Protein AF-A0A7X7LCW1-F1 (afdb_monomer)

Radius of gyration: 14.27 Å; Cα contacts (8 Å, |Δi|>4): 165; chains: 1; bounding box: 36×31×36 Å

Structure (mmCIF, N/CA/C/O backbone):
data_AF-A0A7X7LCW1-F1
#
_entry.id   AF-A0A7X7LCW1-F1
#
loop_
_atom_site.group_PDB
_atom_site.id
_atom_site.type_symbol
_atom_site.label_atom_id
_atom_site.label_alt_id
_atom_site.label_comp_id
_atom_site.label_asym_id
_atom_site.label_entity_id
_atom_site.label_seq_id
_atom_site.pdbx_PDB_ins_code
_atom_site.Cartn_x
_atom_site.Cartn_y
_atom_site.Cartn_z
_atom_site.occupancy
_atom_site.B_iso_or_equiv
_atom_site.auth_seq_id
_atom_site.auth_comp_id
_atom_site.auth_asym_id
_atom_site.auth_atom_id
_atom_site.pdbx_PDB_model_num
ATOM 1 N N . MET A 1 1 ? 7.506 4.137 13.076 1.00 60.62 1 MET A N 1
ATOM 2 C CA . MET A 1 1 ? 6.066 3.865 12.909 1.00 60.62 1 MET A CA 1
ATOM 3 C C . MET A 1 1 ? 5.725 3.193 11.583 1.00 60.62 1 MET A C 1
ATOM 5 O O . MET A 1 1 ? 5.154 2.123 11.638 1.00 60.62 1 MET A O 1
ATOM 9 N N . TYR A 1 2 ? 6.101 3.718 10.404 1.00 80.38 2 TYR A N 1
ATOM 10 C CA . TYR A 1 2 ? 6.102 2.889 9.173 1.00 80.38 2 TYR A CA 1
ATOM 11 C C . TYR A 1 2 ? 7.418 2.113 8.987 1.00 80.38 2 TYR A C 1
ATOM 13 O O . TYR A 1 2 ? 7.451 1.088 8.316 1.00 80.38 2 TYR A O 1
ATOM 21 N N . GLN A 1 3 ? 8.489 2.576 9.644 1.00 86.06 3 GLN A N 1
ATOM 22 C CA . GLN A 1 3 ? 9.783 1.889 9.697 1.00 86.06 3 GLN A CA 1
ATOM 23 C C . GLN A 1 3 ? 9.666 0.450 10.205 1.00 86.06 3 GLN A C 1
ATOM 25 O O . GLN A 1 3 ? 10.360 -0.420 9.704 1.00 86.06 3 GLN A O 1
ATOM 30 N N . ASP A 1 4 ? 8.735 0.171 11.121 1.00 90.44 4 ASP A N 1
ATOM 31 C CA . ASP A 1 4 ? 8.530 -1.182 11.641 1.00 90.44 4 ASP A CA 1
ATOM 32 C C . ASP A 1 4 ? 8.074 -2.145 10.540 1.00 90.44 4 ASP A C 1
ATOM 34 O O . ASP A 1 4 ? 8.508 -3.293 10.518 1.00 90.44 4 ASP A O 1
ATOM 38 N N . ILE A 1 5 ? 7.267 -1.665 9.588 1.00 94.62 5 ILE A N 1
ATOM 39 C CA . ILE A 1 5 ? 6.802 -2.448 8.437 1.00 94.62 5 ILE A CA 1
ATOM 40 C C . ILE A 1 5 ? 7.900 -2.552 7.380 1.00 94.6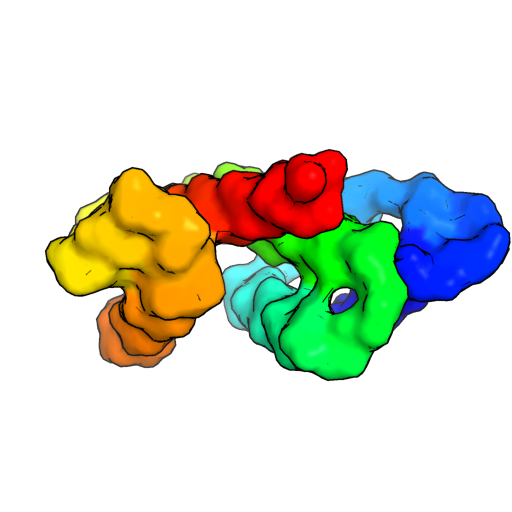2 5 ILE A C 1
ATOM 42 O O . ILE A 1 5 ? 8.079 -3.622 6.808 1.00 94.62 5 ILE A O 1
ATOM 46 N N . ILE A 1 6 ? 8.691 -1.496 7.162 1.00 94.75 6 ILE A N 1
ATOM 47 C CA . ILE A 1 6 ? 9.881 -1.590 6.302 1.00 94.75 6 ILE A CA 1
ATOM 48 C C . ILE A 1 6 ? 10.833 -2.659 6.848 1.00 94.75 6 ILE A C 1
ATOM 50 O O . ILE A 1 6 ? 11.252 -3.520 6.084 1.00 94.75 6 ILE A O 1
ATOM 54 N N . THR A 1 7 ? 11.085 -2.689 8.159 1.00 94.94 7 THR A N 1
ATOM 55 C CA . THR A 1 7 ? 11.860 -3.757 8.808 1.00 94.94 7 THR A CA 1
ATOM 56 C C . THR A 1 7 ? 11.217 -5.127 8.593 1.00 94.94 7 THR A C 1
ATOM 58 O O . THR A 1 7 ? 11.923 -6.076 8.265 1.00 94.94 7 THR A O 1
ATOM 61 N N . THR A 1 8 ? 9.884 -5.249 8.697 1.00 95.81 8 THR A N 1
ATOM 62 C CA . THR A 1 8 ? 9.185 -6.501 8.340 1.00 95.81 8 THR A CA 1
ATOM 63 C C . THR A 1 8 ? 9.467 -6.917 6.901 1.00 95.81 8 THR A C 1
ATOM 65 O O . THR A 1 8 ? 9.602 -8.107 6.627 1.00 95.81 8 THR A O 1
ATOM 68 N N . ILE A 1 9 ? 9.542 -5.963 5.972 1.00 96.38 9 ILE A N 1
ATOM 69 C CA . ILE A 1 9 ? 9.746 -6.225 4.546 1.00 96.38 9 ILE A CA 1
ATOM 70 C C . ILE A 1 9 ? 11.194 -6.625 4.244 1.00 96.38 9 ILE A C 1
ATOM 72 O O . ILE A 1 9 ? 11.387 -7.582 3.494 1.00 96.38 9 ILE A O 1
ATOM 76 N N . THR A 1 10 ? 12.175 -5.915 4.806 1.00 96.31 10 THR A N 1
ATOM 77 C CA . THR A 1 10 ? 13.590 -5.992 4.403 1.00 96.31 10 THR A CA 1
ATOM 78 C C . THR A 1 10 ? 14.457 -6.896 5.272 1.00 96.31 10 THR A C 1
ATOM 80 O O . THR A 1 10 ? 15.552 -7.265 4.849 1.00 96.31 10 THR A O 1
ATOM 83 N N . SER A 1 11 ? 14.008 -7.244 6.482 1.00 95.56 11 SER A N 1
ATOM 84 C CA . SER A 1 11 ? 14.805 -8.037 7.418 1.00 95.56 11 SER A CA 1
ATOM 85 C C . SER A 1 11 ? 15.096 -9.443 6.887 1.00 95.56 11 SER A C 1
ATOM 87 O O . SER A 1 11 ? 14.197 -10.169 6.448 1.00 95.56 11 SER A O 1
ATOM 89 N N . SER A 1 12 ? 16.355 -9.863 7.007 1.00 93.12 12 SER A N 1
ATOM 90 C CA . SER A 1 12 ? 16.770 -11.253 6.811 1.00 93.12 12 SER A CA 1
ATOM 91 C C . SER A 1 12 ? 16.424 -12.149 8.005 1.00 93.12 12 SER A C 1
ATOM 93 O O . SER A 1 12 ? 16.338 -13.360 7.831 1.00 93.12 12 SER A O 1
ATOM 95 N N . ASP A 1 13 ? 16.180 -11.574 9.186 1.00 95.31 13 ASP A N 1
ATOM 96 C CA . ASP A 1 13 ? 15.704 -12.297 10.368 1.00 95.31 13 ASP A CA 1
ATOM 97 C C . ASP A 1 13 ? 14.214 -12.645 10.229 1.00 95.31 13 ASP A C 1
ATOM 99 O O . ASP A 1 13 ? 13.358 -11.755 10.141 1.00 95.31 13 ASP A O 1
ATOM 103 N N . ASP A 1 14 ? 13.922 -13.946 10.232 1.00 91.88 14 ASP A N 1
ATOM 104 C CA . ASP A 1 14 ? 12.590 -14.543 10.144 1.00 91.88 14 ASP A CA 1
ATOM 105 C C . ASP A 1 14 ? 11.634 -14.036 11.228 1.00 91.88 14 ASP A C 1
ATOM 107 O O . ASP A 1 14 ? 10.466 -13.795 10.928 1.00 91.88 14 ASP A O 1
ATOM 111 N N . ALA A 1 15 ? 12.107 -13.810 12.458 1.00 91.88 15 ALA A N 1
ATOM 112 C CA . ALA A 1 15 ? 11.259 -13.337 13.553 1.00 91.88 15 ALA A CA 1
ATOM 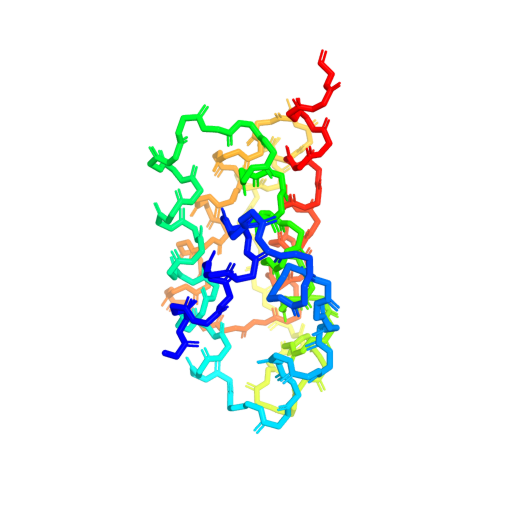113 C C . ALA A 1 15 ? 10.743 -11.911 13.304 1.00 91.88 15 ALA A C 1
ATOM 115 O O . ALA A 1 15 ? 9.607 -11.574 13.635 1.00 91.88 15 ALA A O 1
ATOM 116 N N . LEU A 1 16 ? 11.560 -11.071 12.664 1.00 92.38 16 LEU A N 1
ATOM 117 C CA . LEU A 1 16 ? 11.164 -9.719 12.269 1.00 92.38 16 LEU A CA 1
ATOM 118 C C . LEU A 1 16 ? 10.346 -9.721 10.973 1.00 92.38 16 LEU A C 1
ATOM 120 O O . LEU A 1 16 ? 9.493 -8.847 10.783 1.00 92.38 16 LEU A O 1
ATOM 124 N N . ARG A 1 17 ? 10.597 -10.698 10.091 1.00 92.00 17 ARG A N 1
ATOM 125 C CA . ARG A 1 17 ? 9.981 -10.814 8.766 1.00 92.00 17 ARG A CA 1
ATOM 126 C C . ARG A 1 17 ? 8.578 -11.426 8.797 1.00 92.00 17 ARG A C 1
ATOM 128 O O . ARG A 1 17 ? 7.733 -11.016 7.996 1.00 92.00 17 ARG A O 1
ATOM 135 N N . HIS A 1 18 ? 8.336 -12.392 9.682 1.00 91.12 18 HIS A N 1
ATOM 136 C CA . HIS A 1 18 ? 7.106 -13.190 9.773 1.00 91.12 18 HIS A CA 1
ATOM 137 C C . HIS A 1 18 ? 6.150 -12.658 10.850 1.00 91.12 18 HIS A C 1
ATOM 139 O O . HIS A 1 18 ? 5.689 -13.398 11.714 1.00 91.12 18 HIS A O 1
ATOM 145 N N . ARG A 1 19 ? 5.857 -11.358 10.787 1.00 92.88 19 ARG A N 1
ATOM 146 C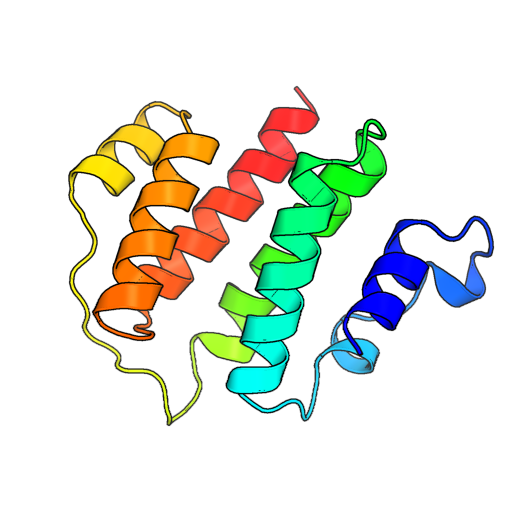 CA . ARG A 1 19 ? 4.846 -10.705 11.628 1.00 92.88 19 ARG A CA 1
ATOM 147 C C . ARG A 1 19 ? 3.519 -10.612 10.893 1.00 92.88 19 ARG A C 1
ATOM 149 O O . ARG A 1 19 ? 3.505 -10.492 9.664 1.00 92.88 19 ARG A O 1
ATOM 156 N N . THR A 1 20 ? 2.419 -10.671 11.633 1.00 92.56 20 THR A N 1
ATOM 157 C CA . THR A 1 20 ? 1.078 -10.612 11.036 1.00 92.56 20 THR A CA 1
ATOM 158 C C . THR A 1 20 ? 0.665 -9.175 10.720 1.00 92.56 20 THR A C 1
ATOM 160 O O . THR A 1 20 ? 1.194 -8.214 11.278 1.00 92.56 20 THR A O 1
ATOM 163 N N . GLU A 1 21 ? -0.291 -9.009 9.807 1.00 92.50 21 GLU A N 1
ATOM 164 C CA . GLU A 1 21 ? -0.874 -7.692 9.521 1.00 92.50 21 GLU A CA 1
ATOM 165 C C . GLU A 1 21 ? -1.586 -7.121 10.753 1.00 92.50 21 GLU A C 1
ATOM 167 O O . GLU A 1 21 ? -1.433 -5.937 11.044 1.00 92.50 21 GLU A O 1
ATOM 172 N N . ASP A 1 22 ? -2.284 -7.968 11.517 1.00 92.94 22 ASP A N 1
ATOM 173 C CA . ASP A 1 22 ? -2.981 -7.588 12.749 1.00 92.94 22 ASP A CA 1
ATOM 174 C C . ASP A 1 22 ? -2.021 -6.975 13.779 1.00 92.94 22 ASP A C 1
ATOM 176 O O . ASP A 1 22 ? -2.240 -5.855 14.236 1.00 92.94 22 ASP A O 1
ATOM 180 N N . GLU A 1 23 ? -0.883 -7.627 14.038 1.00 93.69 23 GLU A N 1
ATOM 181 C CA . GLU A 1 23 ? 0.162 -7.107 14.935 1.00 93.69 23 GLU A CA 1
ATOM 182 C C . GLU A 1 23 ? 0.706 -5.734 14.506 1.00 93.69 23 GLU A C 1
ATOM 184 O O . GLU A 1 23 ? 1.123 -4.932 15.343 1.00 93.69 23 GLU A O 1
ATOM 189 N N . LEU A 1 24 ? 0.752 -5.463 13.200 1.00 94.00 24 LEU A N 1
ATOM 190 C CA . LEU A 1 24 ? 1.385 -4.264 12.650 1.00 94.00 24 LEU A CA 1
ATOM 191 C C . LEU A 1 24 ? 0.401 -3.097 12.470 1.00 94.00 24 LEU A C 1
ATOM 193 O O . LEU A 1 24 ? 0.795 -1.930 12.618 1.00 94.00 24 LEU A O 1
ATOM 197 N N . LEU A 1 25 ? -0.856 -3.399 12.134 1.00 95.38 25 LEU A N 1
ATOM 198 C CA . LEU A 1 25 ? -1.834 -2.444 11.605 1.00 95.38 25 LEU A CA 1
ATOM 199 C C . LEU A 1 25 ? -3.080 -2.273 12.486 1.00 95.38 25 LEU A C 1
ATOM 201 O O . LEU A 1 25 ? -3.722 -1.223 12.404 1.00 95.38 25 LEU A O 1
ATOM 205 N N . SER A 1 26 ? -3.430 -3.241 13.337 1.00 93.19 26 SER A N 1
ATOM 206 C CA . SER A 1 26 ? -4.629 -3.138 14.179 1.00 93.19 26 SER A CA 1
ATOM 207 C C . SER A 1 26 ? -4.506 -2.039 15.237 1.00 93.19 26 SER A C 1
ATOM 209 O O . SER A 1 26 ? -3.429 -1.733 15.747 1.00 93.19 26 SER A O 1
ATOM 211 N N . GLY A 1 27 ? -5.634 -1.394 15.550 1.00 92.69 27 GLY A N 1
ATOM 212 C CA . GLY A 1 27 ? -5.707 -0.305 16.534 1.00 92.69 27 GLY A CA 1
ATOM 213 C C . GLY A 1 27 ? -5.163 1.052 16.064 1.00 92.69 27 GLY A C 1
ATOM 214 O O . GLY A 1 27 ? -5.263 2.025 16.808 1.00 92.69 27 GLY A O 1
ATOM 215 N N . ARG A 1 28 ? -4.627 1.147 14.840 1.00 94.75 28 ARG A N 1
ATOM 216 C CA . ARG A 1 28 ? -4.117 2.399 14.261 1.00 94.75 28 ARG A CA 1
ATOM 217 C C . ARG A 1 28 ? -5.242 3.363 13.870 1.00 94.75 28 ARG A C 1
ATOM 219 O O . ARG A 1 28 ? -6.334 2.955 13.451 1.00 94.75 28 ARG A O 1
ATOM 226 N N . THR A 1 29 ? -4.971 4.665 13.955 1.00 95.31 29 THR A N 1
ATOM 227 C CA . THR A 1 29 ? -5.896 5.689 13.433 1.00 95.31 29 THR A CA 1
ATOM 228 C C . THR A 1 29 ? -5.869 5.737 11.902 1.00 95.31 29 THR A C 1
ATOM 230 O O . THR A 1 29 ? -4.963 5.200 11.259 1.00 95.31 29 THR A O 1
ATOM 233 N N . GLN A 1 30 ? -6.856 6.400 11.290 1.00 95.00 30 GLN A N 1
ATOM 234 C CA . GLN A 1 30 ? -6.880 6.598 9.840 1.00 95.00 30 GLN A CA 1
ATOM 235 C C . GLN A 1 30 ? -5.614 7.324 9.355 1.00 95.00 30 GLN A C 1
ATOM 237 O O . GLN A 1 30 ? -4.995 6.909 8.378 1.00 95.00 30 GLN A O 1
ATOM 242 N N . GLU A 1 31 ? -5.196 8.385 10.045 1.00 94.75 31 GLU A N 1
ATOM 243 C CA . GLU A 1 31 ? -4.012 9.177 9.694 1.00 94.75 31 GLU A CA 1
ATOM 244 C C . GLU A 1 31 ? -2.730 8.347 9.774 1.00 94.75 31 GLU A C 1
ATOM 246 O O . GLU A 1 31 ? -1.835 8.486 8.939 1.00 94.75 31 GLU A O 1
ATOM 251 N N . GLU A 1 32 ? -2.636 7.476 10.776 1.00 96.19 32 GLU A N 1
ATOM 252 C CA . GLU A 1 32 ? -1.509 6.571 10.958 1.00 96.19 32 GLU A CA 1
ATOM 253 C C . GLU A 1 32 ? -1.401 5.562 9.814 1.00 96.19 32 GLU A C 1
ATOM 255 O O . GLU A 1 32 ? -0.323 5.403 9.238 1.00 96.19 32 GLU A O 1
ATOM 260 N N . LEU A 1 33 ? -2.518 4.932 9.445 1.00 96.75 33 LEU A N 1
ATOM 261 C CA . LEU A 1 33 ? -2.599 3.988 8.329 1.00 96.75 33 LEU A CA 1
ATOM 262 C C . LEU A 1 33 ? -2.269 4.660 6.991 1.00 96.75 33 LEU A C 1
ATOM 264 O O . LEU A 1 33 ? -1.484 4.125 6.209 1.00 96.75 33 LEU A O 1
ATOM 268 N N . LEU A 1 34 ? -2.796 5.864 6.748 1.00 96.38 34 LEU A N 1
ATOM 269 C CA . LEU A 1 34 ? -2.481 6.642 5.547 1.00 96.38 34 LEU A CA 1
ATOM 270 C C . LEU A 1 34 ? -0.997 7.023 5.487 1.00 96.38 34 LEU A C 1
ATOM 272 O O . LEU A 1 34 ? -0.374 6.901 4.434 1.00 96.38 34 LEU A O 1
ATOM 276 N N . ARG A 1 35 ? -0.400 7.425 6.616 1.00 96.50 35 ARG A N 1
ATOM 277 C CA . ARG A 1 35 ? 1.039 7.724 6.696 1.00 96.50 35 ARG A CA 1
ATOM 278 C C . ARG A 1 35 ? 1.894 6.485 6.435 1.00 96.50 35 ARG A C 1
ATOM 280 O O . ARG A 1 35 ? 2.954 6.596 5.822 1.00 96.50 35 ARG A O 1
ATOM 287 N N . ILE A 1 36 ? 1.456 5.318 6.903 1.00 97.62 36 ILE A N 1
ATOM 288 C CA . ILE A 1 36 ? 2.120 4.048 6.610 1.00 97.62 36 ILE A CA 1
ATOM 289 C C . ILE A 1 36 ? 2.049 3.742 5.114 1.00 97.62 36 ILE A C 1
ATOM 291 O O . ILE A 1 36 ? 3.091 3.485 4.514 1.00 97.62 36 ILE A O 1
ATOM 295 N N . ALA A 1 37 ? 0.860 3.807 4.509 1.00 97.81 37 ALA A N 1
ATOM 296 C CA . ALA A 1 37 ? 0.687 3.562 3.079 1.00 97.81 37 ALA A CA 1
ATOM 2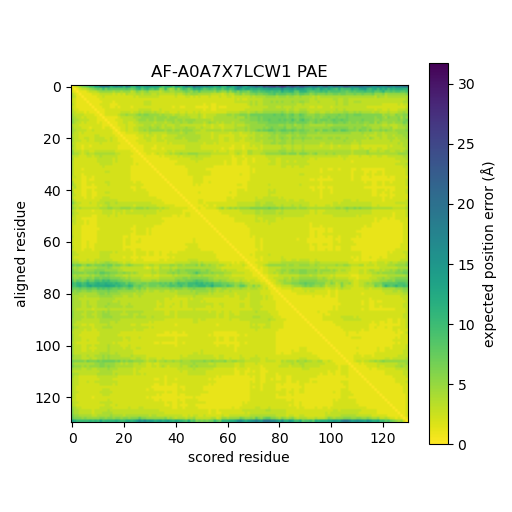97 C C . ALA A 1 37 ? 1.560 4.506 2.232 1.00 97.81 37 ALA A C 1
ATOM 299 O O . ALA A 1 37 ? 2.201 4.059 1.284 1.00 97.81 37 ALA A O 1
ATOM 300 N N . GLU A 1 38 ? 1.670 5.780 2.626 1.00 97.00 38 GLU A N 1
ATOM 301 C CA . GLU A 1 38 ? 2.557 6.753 1.979 1.00 97.00 38 GLU A CA 1
ATOM 302 C C . GLU A 1 38 ? 4.035 6.355 2.059 1.00 97.00 38 GLU A C 1
ATOM 304 O O . GLU A 1 38 ? 4.749 6.359 1.056 1.00 97.00 38 GLU A O 1
ATOM 309 N N . GLY A 1 39 ? 4.503 5.988 3.257 1.00 97.12 39 GLY A N 1
ATOM 310 C CA . GLY A 1 39 ? 5.885 5.557 3.462 1.00 97.12 39 GLY A CA 1
ATOM 311 C C . GLY A 1 39 ? 6.223 4.301 2.658 1.00 97.12 39 GLY A C 1
ATOM 312 O O . GLY A 1 39 ? 7.312 4.203 2.094 1.00 97.12 39 GLY A O 1
ATOM 313 N N . LEU A 1 40 ? 5.278 3.364 2.557 1.00 98.12 40 LEU A N 1
ATOM 314 C CA . LEU A 1 40 ? 5.427 2.156 1.749 1.00 98.12 40 LEU A CA 1
ATOM 315 C C . LEU A 1 40 ? 5.420 2.451 0.248 1.00 98.12 40 LEU A C 1
ATOM 317 O O . LEU A 1 40 ? 6.203 1.846 -0.479 1.00 98.12 40 LEU A O 1
ATOM 321 N N . GLU A 1 41 ? 4.598 3.390 -0.222 1.00 97.81 41 GLU A N 1
ATOM 322 C CA . GLU A 1 41 ? 4.606 3.830 -1.621 1.00 97.81 41 GLU A CA 1
ATOM 323 C C . GLU A 1 41 ? 5.948 4.473 -1.996 1.00 97.81 41 GLU A C 1
ATOM 325 O O . GLU A 1 41 ? 6.545 4.130 -3.021 1.00 97.81 41 GLU A O 1
ATOM 330 N N . PHE A 1 42 ? 6.470 5.353 -1.137 1.00 97.25 42 PHE A N 1
ATOM 331 C CA . PHE A 1 42 ? 7.792 5.954 -1.315 1.00 97.25 42 PHE A CA 1
ATOM 332 C C . PHE A 1 42 ? 8.907 4.897 -1.324 1.00 97.25 42 PHE A C 1
ATOM 334 O O . PHE A 1 42 ? 9.803 4.938 -2.171 1.00 97.25 42 PHE A O 1
ATOM 341 N N . PHE A 1 43 ? 8.844 3.925 -0.411 1.00 97.69 43 PHE A N 1
ATOM 342 C CA . PHE A 1 43 ? 9.783 2.805 -0.355 1.00 97.69 43 PHE A CA 1
ATOM 343 C C . PHE A 1 43 ? 9.715 1.925 -1.615 1.00 97.69 43 PHE A C 1
ATOM 345 O O . PHE A 1 43 ? 10.751 1.641 -2.219 1.00 97.69 43 PHE A O 1
ATOM 352 N N . ARG A 1 44 ? 8.508 1.547 -2.060 1.00 97.06 44 ARG A N 1
ATOM 353 C CA . ARG A 1 44 ? 8.266 0.730 -3.262 1.00 97.06 44 ARG A CA 1
ATOM 354 C C . ARG A 1 44 ? 8.911 1.344 -4.503 1.00 97.06 44 ARG A C 1
ATOM 356 O O . ARG A 1 44 ? 9.531 0.623 -5.282 1.00 97.06 44 ARG A O 1
ATOM 363 N N . LYS A 1 45 ? 8.773 2.663 -4.682 1.00 96.62 45 LYS A N 1
ATOM 364 C CA . LYS A 1 45 ? 9.331 3.389 -5.834 1.00 96.62 45 LYS A CA 1
ATOM 365 C C . LYS A 1 45 ? 10.865 3.450 -5.836 1.00 96.62 45 LYS A C 1
ATOM 367 O O . LYS A 1 45 ? 11.447 3.587 -6.907 1.00 96.62 45 LYS A O 1
ATOM 372 N N . GLN A 1 46 ? 11.517 3.330 -4.678 1.00 97.19 46 GLN A N 1
ATOM 373 C CA . GLN A 1 46 ? 12.978 3.440 -4.559 1.00 97.19 46 GLN A CA 1
ATOM 374 C C . GLN A 1 46 ? 13.709 2.108 -4.478 1.00 97.19 46 GLN A C 1
ATOM 376 O O . GLN A 1 46 ? 14.840 2.016 -4.944 1.00 97.19 46 GLN A O 1
ATOM 381 N N . THR A 1 47 ? 13.110 1.086 -3.866 1.00 96.69 47 THR A N 1
ATOM 382 C CA . THR A 1 47 ? 13.792 -0.202 -3.724 1.00 96.69 47 THR A CA 1
ATOM 383 C C . THR A 1 47 ? 14.011 -0.840 -5.096 1.00 96.69 47 THR A C 1
ATOM 385 O O . THR A 1 47 ? 13.134 -0.821 -5.962 1.00 96.69 47 THR A O 1
ATOM 388 N N . ASP A 1 48 ? 15.195 -1.396 -5.303 1.00 96.00 48 ASP A N 1
ATOM 389 C CA . ASP A 1 48 ? 15.603 -2.194 -6.462 1.00 96.00 48 ASP A CA 1
ATOM 390 C C . ASP A 1 48 ? 15.256 -3.683 -6.297 1.00 96.00 48 ASP A C 1
ATOM 392 O O . ASP A 1 48 ? 15.240 -4.442 -7.265 1.00 96.00 48 ASP A O 1
ATOM 396 N N . ASN A 1 49 ? 14.915 -4.101 -5.078 1.00 96.88 49 ASN A N 1
ATOM 397 C CA . ASN A 1 49 ? 14.561 -5.472 -4.760 1.00 96.88 49 ASN A CA 1
ATOM 398 C C . ASN A 1 49 ? 13.086 -5.763 -5.092 1.00 96.88 49 ASN A C 1
ATOM 400 O O . ASN A 1 49 ? 12.159 -5.225 -4.478 1.00 96.88 49 ASN A O 1
ATOM 404 N N . LEU A 1 50 ? 12.870 -6.677 -6.041 1.00 96.38 50 LEU A N 1
ATOM 405 C CA . LEU A 1 50 ? 11.544 -7.079 -6.513 1.00 96.38 50 LEU A CA 1
ATOM 406 C C . LEU A 1 50 ? 10.650 -7.639 -5.396 1.00 96.38 50 LEU A C 1
ATOM 408 O O . LEU A 1 50 ? 9.480 -7.273 -5.301 1.00 96.38 50 LEU A O 1
ATOM 412 N N . TYR A 1 51 ? 11.201 -8.480 -4.518 1.00 95.62 51 TYR A N 1
ATOM 413 C CA . TYR A 1 51 ? 10.463 -9.064 -3.397 1.00 95.62 51 TYR A CA 1
ATOM 414 C C . TYR A 1 51 ? 9.975 -7.981 -2.429 1.00 95.62 51 TYR A C 1
ATOM 416 O O . TYR A 1 51 ? 8.823 -8.001 -1.989 1.00 95.62 51 TYR A O 1
ATOM 424 N N . HIS A 1 52 ? 10.814 -6.978 -2.161 1.00 97.19 52 HIS A N 1
ATOM 425 C CA . HIS A 1 52 ? 10.429 -5.840 -1.332 1.00 97.19 52 HIS A CA 1
ATOM 426 C C . HIS A 1 52 ? 9.311 -5.008 -1.971 1.00 97.19 52 HIS A C 1
ATOM 428 O O . HIS A 1 52 ? 8.377 -4.620 -1.266 1.00 97.19 52 HIS A O 1
ATOM 434 N N . ARG A 1 53 ? 9.355 -4.775 -3.294 1.00 97.69 53 ARG A N 1
ATOM 435 C CA . ARG A 1 53 ? 8.273 -4.076 -4.014 1.00 97.69 53 ARG A CA 1
ATOM 436 C C . ARG A 1 53 ? 6.947 -4.812 -3.894 1.00 97.69 53 ARG A C 1
ATOM 438 O O . ARG A 1 53 ? 5.937 -4.191 -3.576 1.00 97.69 53 ARG A O 1
ATOM 445 N N . VAL A 1 54 ? 6.962 -6.128 -4.110 1.00 98.00 54 VAL A N 1
ATOM 446 C CA . VAL A 1 54 ? 5.769 -6.977 -4.002 1.00 98.00 54 VAL A CA 1
ATOM 447 C C . VAL A 1 54 ? 5.180 -6.892 -2.596 1.00 98.00 54 VAL A C 1
ATOM 449 O O . VAL A 1 54 ? 3.996 -6.595 -2.451 1.00 98.00 54 VAL A O 1
ATOM 452 N N . ARG A 1 55 ? 5.993 -7.070 -1.547 1.00 97.31 55 ARG A N 1
ATOM 453 C CA . ARG A 1 55 ? 5.497 -6.988 -0.164 1.00 97.31 55 ARG A CA 1
ATOM 454 C C . ARG A 1 55 ? 4.972 -5.603 0.196 1.00 97.31 55 ARG A C 1
ATOM 456 O O . ARG A 1 55 ? 3.947 -5.517 0.863 1.00 97.31 55 ARG A O 1
ATOM 463 N N . ALA A 1 56 ? 5.627 -4.536 -0.260 1.00 98.00 56 ALA A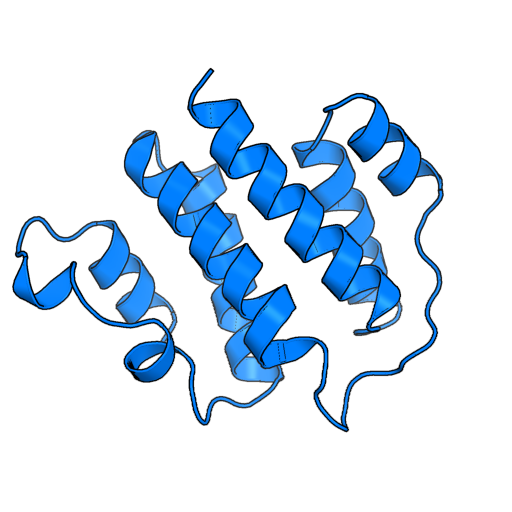 N 1
ATOM 464 C CA . ALA A 1 56 ? 5.131 -3.178 -0.059 1.00 98.00 56 ALA A CA 1
ATOM 465 C C . ALA A 1 56 ? 3.743 -2.995 -0.694 1.00 98.00 56 ALA A C 1
ATOM 467 O O . ALA A 1 56 ? 2.832 -2.529 -0.014 1.00 98.00 56 ALA A O 1
ATOM 468 N N . CYS A 1 57 ? 3.543 -3.435 -1.944 1.00 98.50 57 CYS A N 1
ATOM 469 C CA . CYS A 1 57 ? 2.227 -3.398 -2.589 1.00 98.50 57 CYS A CA 1
ATOM 470 C C . CYS A 1 57 ? 1.161 -4.164 -1.794 1.00 98.50 57 CYS A C 1
ATOM 472 O O . CYS A 1 57 ? 0.050 -3.664 -1.638 1.00 98.50 57 CYS A O 1
ATOM 474 N N . LEU A 1 58 ? 1.486 -5.354 -1.280 1.00 98.06 58 LEU A N 1
ATOM 475 C CA . LEU A 1 58 ? 0.531 -6.177 -0.533 1.00 98.06 58 LEU A CA 1
ATOM 476 C C . LEU A 1 58 ? 0.157 -5.561 0.822 1.00 98.06 58 LEU A C 1
ATOM 478 O O . LEU A 1 58 ? -1.021 -5.547 1.167 1.00 98.06 58 LEU A O 1
ATOM 482 N N . PHE A 1 59 ? 1.108 -4.961 1.544 1.00 98.06 59 PHE A N 1
ATOM 483 C CA . PHE A 1 59 ? 0.784 -4.210 2.761 1.00 98.06 59 PHE A CA 1
ATOM 484 C C . PHE A 1 59 ? -0.084 -2.983 2.465 1.00 98.06 59 PHE A C 1
ATOM 486 O O . PHE A 1 59 ? -1.038 -2.721 3.192 1.00 98.06 59 PHE A O 1
ATOM 493 N N . ILE A 1 60 ? 0.203 -2.242 1.389 1.00 98.50 60 ILE A N 1
ATOM 494 C CA . ILE A 1 60 ? -0.630 -1.103 0.978 1.00 98.50 60 ILE A CA 1
ATOM 495 C C . ILE A 1 60 ? -2.048 -1.574 0.616 1.00 98.50 60 ILE A C 1
ATOM 497 O O . ILE A 1 60 ? -3.028 -0.963 1.044 1.00 98.50 60 ILE A O 1
ATOM 501 N N . HIS A 1 61 ? -2.167 -2.683 -0.120 1.00 98.62 61 HIS A N 1
ATOM 502 C CA . HIS A 1 61 ? -3.452 -3.316 -0.406 1.00 98.62 61 HIS A CA 1
ATOM 503 C C . HIS A 1 61 ? -4.210 -3.646 0.883 1.00 98.62 61 HIS A C 1
ATOM 505 O O . HIS A 1 61 ? -5.364 -3.241 1.014 1.00 98.62 61 HIS A O 1
ATOM 511 N N . ALA A 1 62 ? -3.565 -4.319 1.841 1.00 98.06 62 ALA A N 1
ATOM 512 C CA . ALA A 1 62 ? -4.186 -4.687 3.107 1.00 98.06 62 ALA A CA 1
ATOM 513 C C . ALA A 1 62 ? -4.673 -3.454 3.880 1.00 98.06 62 ALA A C 1
ATOM 515 O O . ALA A 1 62 ? -5.826 -3.409 4.309 1.00 98.06 62 ALA A O 1
ATOM 516 N N . ILE A 1 63 ? -3.839 -2.412 3.980 1.00 98.06 63 ILE A N 1
ATOM 517 C CA . ILE A 1 63 ? -4.195 -1.142 4.627 1.00 98.06 63 ILE A CA 1
ATOM 518 C C . ILE A 1 63 ? -5.477 -0.564 4.025 1.00 98.06 63 ILE A C 1
ATOM 520 O O . ILE A 1 63 ? -6.412 -0.247 4.760 1.00 98.06 63 ILE A O 1
ATOM 524 N N . TYR A 1 64 ? -5.549 -0.454 2.697 1.00 98.19 64 TYR A N 1
ATOM 525 C CA . TYR A 1 64 ? -6.728 0.105 2.044 1.00 98.19 64 TYR A CA 1
ATOM 526 C C . TYR A 1 64 ? -7.950 -0.810 2.144 1.00 98.19 64 TYR A C 1
ATOM 528 O O . TYR A 1 64 ? -9.043 -0.313 2.405 1.00 98.19 64 TYR A O 1
ATOM 536 N N . ARG A 1 65 ? -7.779 -2.124 1.965 1.00 97.94 65 ARG A N 1
ATOM 537 C CA . ARG A 1 65 ? -8.884 -3.084 1.834 1.00 97.94 65 ARG A CA 1
ATOM 538 C C . ARG A 1 65 ? -9.463 -3.568 3.156 1.00 97.94 65 ARG A C 1
ATOM 540 O O . ARG A 1 65 ? -10.648 -3.869 3.191 1.00 97.94 65 ARG A O 1
ATOM 547 N N . TYR A 1 66 ? -8.652 -3.679 4.202 1.00 96.81 66 TYR A N 1
ATOM 548 C CA . TYR A 1 66 ? -9.062 -4.313 5.459 1.00 96.81 66 TYR A CA 1
ATOM 549 C C . TYR A 1 66 ? -9.045 -3.352 6.644 1.00 96.81 66 TYR A C 1
ATOM 551 O O . TYR A 1 66 ? -9.847 -3.506 7.559 1.00 96.81 66 TYR A O 1
ATOM 559 N N . TYR A 1 67 ? -8.174 -2.338 6.625 1.00 96.75 67 TYR A N 1
ATOM 560 C CA . TYR A 1 67 ? -8.007 -1.436 7.770 1.00 96.75 67 TYR A CA 1
ATOM 561 C C . TYR A 1 67 ? -8.630 -0.053 7.566 1.00 96.75 67 TYR A C 1
ATOM 563 O O . TYR A 1 67 ? -8.931 0.620 8.552 1.00 96.75 67 TYR A O 1
ATOM 571 N N . LEU A 1 68 ? -8.835 0.382 6.316 1.00 96.56 68 LEU A N 1
ATOM 572 C CA . LEU A 1 68 ? -9.420 1.690 6.003 1.00 96.56 68 LEU A CA 1
ATOM 573 C C . LEU A 1 68 ? -10.852 1.626 5.463 1.00 96.56 68 LEU A C 1
ATOM 575 O O . LEU A 1 68 ? -11.650 2.464 5.870 1.00 96.56 68 LEU A O 1
ATOM 579 N N . ILE A 1 69 ? -11.186 0.683 4.574 1.00 94.88 69 ILE A N 1
ATOM 580 C CA . ILE A 1 69 ? -12.428 0.754 3.780 1.00 94.88 69 ILE A CA 1
ATOM 581 C C . ILE A 1 69 ? -13.711 0.866 4.622 1.00 94.88 69 ILE A C 1
ATOM 583 O O . ILE A 1 69 ? -14.530 1.725 4.332 1.00 94.88 69 ILE A O 1
ATOM 587 N N . ASP A 1 70 ? -13.842 0.095 5.706 1.00 91.00 70 ASP A N 1
ATOM 588 C CA . ASP A 1 70 ? -15.076 0.013 6.509 1.00 91.00 70 ASP A CA 1
ATOM 589 C C . ASP A 1 70 ? -15.084 0.942 7.736 1.00 91.00 70 ASP A C 1
ATOM 591 O O . ASP A 1 70 ? -15.913 0.807 8.646 1.00 91.00 70 ASP A O 1
ATOM 595 N N . ARG A 1 71 ? -14.137 1.882 7.823 1.00 94.75 71 ARG A N 1
ATOM 596 C CA . ARG A 1 71 ? -14.084 2.779 8.977 1.00 94.75 71 ARG A CA 1
ATOM 597 C C . ARG A 1 71 ? -15.199 3.826 8.924 1.00 94.75 71 ARG A C 1
ATOM 599 O O . ARG A 1 71 ? -15.574 4.331 7.873 1.00 94.75 71 ARG A O 1
ATOM 606 N N . LYS A 1 72 ? -15.692 4.223 10.101 1.00 92.44 72 LYS A N 1
ATOM 607 C CA . LYS A 1 72 ? -16.793 5.198 10.243 1.00 92.44 72 LYS A CA 1
ATOM 608 C C . LYS A 1 72 ? -16.454 6.602 9.721 1.00 92.44 72 LYS A C 1
ATOM 610 O O . LYS A 1 72 ? -17.364 7.363 9.414 1.00 92.44 72 LYS A O 1
ATOM 615 N N . ASP A 1 73 ? -15.170 6.946 9.680 1.00 90.56 73 ASP A N 1
ATOM 616 C CA . ASP A 1 73 ? -14.607 8.207 9.182 1.00 90.56 73 ASP A CA 1
ATOM 617 C C . ASP A 1 73 ? -14.372 8.207 7.654 1.00 90.56 73 ASP A C 1
ATOM 619 O O . ASP A 1 73 ? -13.964 9.223 7.086 1.00 90.56 73 ASP A O 1
ATOM 623 N N . VAL A 1 74 ? -14.708 7.113 6.960 1.00 94.50 74 VAL A N 1
ATOM 624 C CA . VAL A 1 74 ? -14.655 6.998 5.499 1.00 94.50 74 VAL A CA 1
ATOM 625 C C . VA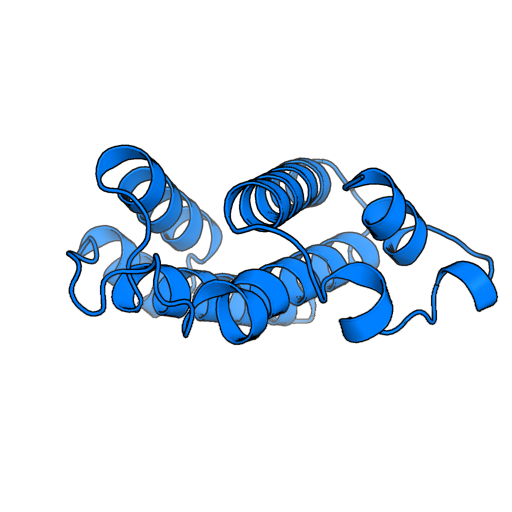L A 1 74 ? -16.051 7.156 4.897 1.00 94.50 74 VAL A C 1
ATOM 627 O O . VAL A 1 74 ? -17.031 6.555 5.331 1.00 94.50 74 VAL A O 1
ATOM 630 N N . ARG A 1 75 ? -16.158 7.986 3.853 1.00 93.88 75 ARG A N 1
ATOM 631 C CA . ARG A 1 75 ? -17.411 8.141 3.100 1.00 93.88 75 ARG A CA 1
ATOM 632 C C . ARG A 1 75 ? -17.634 6.937 2.194 1.00 93.88 75 ARG A C 1
ATOM 634 O O . ARG A 1 75 ? -16.721 6.527 1.486 1.00 93.88 75 ARG A O 1
ATOM 641 N N . LYS A 1 76 ? -18.870 6.456 2.123 1.00 88.25 76 LYS A N 1
ATOM 642 C CA . LYS A 1 76 ? -19.241 5.374 1.198 1.00 88.25 76 LYS A CA 1
ATOM 643 C C . LYS A 1 76 ? -19.127 5.800 -0.261 1.00 88.25 76 LYS A C 1
ATOM 645 O O . LYS A 1 76 ? -18.573 5.107 -1.106 1.00 88.25 76 LYS A O 1
ATOM 650 N N . GLU A 1 77 ? -19.622 6.996 -0.543 1.00 88.38 77 GLU A N 1
ATOM 651 C CA . GLU A 1 77 ? -19.649 7.555 -1.885 1.00 88.38 77 GLU A CA 1
ATOM 652 C C . GLU A 1 77 ? -18.425 8.437 -2.138 1.00 88.38 77 GLU A C 1
ATOM 654 O O . GLU A 1 77 ? -17.930 9.143 -1.254 1.00 88.38 77 GLU A O 1
ATOM 659 N N . GLY A 1 78 ? -17.940 8.409 -3.374 1.00 87.25 78 GLY A N 1
ATOM 660 C CA . GLY A 1 78 ? -16.832 9.239 -3.813 1.00 87.25 78 GLY A CA 1
ATOM 661 C C . GLY A 1 78 ? -16.636 9.154 -5.316 1.00 87.25 78 GLY A C 1
ATOM 662 O O . GLY A 1 78 ? -16.945 8.146 -5.949 1.00 87.25 78 GLY A O 1
ATOM 663 N N . TYR A 1 79 ? -16.114 10.232 -5.894 1.00 91.56 79 TYR A N 1
ATOM 664 C CA . TYR A 1 79 ? -15.763 10.255 -7.305 1.00 91.56 79 TYR A CA 1
ATOM 665 C C . TYR A 1 79 ? -14.493 9.435 -7.540 1.00 91.56 79 TYR A C 1
ATOM 667 O O . TYR A 1 79 ? -13.469 9.674 -6.895 1.00 91.56 79 TYR A O 1
ATOM 675 N N . ILE A 1 80 ? -14.560 8.496 -8.486 1.00 94.69 80 ILE A N 1
ATOM 676 C CA . ILE A 1 80 ? -13.383 7.813 -9.018 1.00 94.69 80 ILE A CA 1
ATOM 677 C C . ILE A 1 80 ? -13.043 8.447 -10.374 1.00 94.69 80 ILE A C 1
ATOM 679 O O . ILE A 1 80 ? -13.888 8.435 -11.275 1.00 94.69 80 ILE A O 1
ATOM 683 N N . PRO A 1 81 ? -11.821 8.973 -10.572 1.00 96.44 81 PRO A N 1
ATOM 684 C CA . PRO A 1 81 ? -11.438 9.560 -11.847 1.00 96.44 81 PRO A CA 1
ATOM 685 C C . PRO A 1 81 ? -11.459 8.510 -12.962 1.00 96.44 81 PRO A C 1
ATOM 687 O O . PRO A 1 81 ? -10.695 7.543 -12.933 1.00 96.44 81 PRO A O 1
ATOM 690 N N . TYR A 1 82 ? -12.281 8.741 -13.992 1.00 97.50 82 TYR A N 1
ATOM 691 C CA . TYR A 1 82 ? -12.335 7.893 -15.190 1.00 97.50 82 TYR A CA 1
ATOM 692 C C . TYR A 1 82 ? -10.956 7.631 -15.826 1.00 97.50 82 TYR A C 1
ATOM 694 O O . TYR A 1 82 ? -10.690 6.486 -16.197 1.00 97.50 82 TYR A O 1
ATOM 702 N N . PRO A 1 83 ? -10.034 8.615 -15.904 1.00 98.06 83 PRO A N 1
ATOM 703 C CA . PRO A 1 83 ? -8.678 8.349 -16.369 1.00 98.06 83 PRO A CA 1
ATOM 704 C C . PRO A 1 83 ? -7.964 7.260 -15.541 1.00 98.06 83 PRO A C 1
AT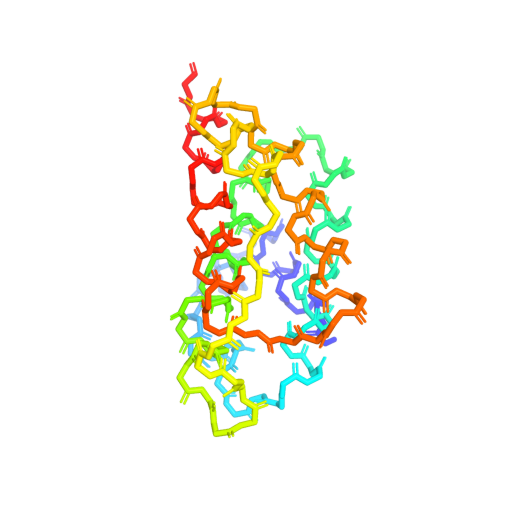OM 706 O O . PRO A 1 83 ? -7.251 6.436 -16.110 1.00 98.06 83 PRO A O 1
ATOM 709 N N . GLY A 1 84 ? -8.168 7.199 -14.221 1.00 97.88 84 GLY A N 1
ATOM 710 C CA . GLY A 1 84 ? -7.589 6.147 -13.378 1.00 97.88 84 GLY A CA 1
ATOM 711 C C . GLY A 1 84 ? -8.193 4.770 -13.666 1.00 97.88 84 GLY A C 1
ATOM 712 O O . GLY A 1 84 ? -7.463 3.789 -13.786 1.00 97.88 84 GLY A O 1
ATOM 713 N N . ILE A 1 85 ? -9.513 4.700 -13.879 1.00 97.69 85 ILE A N 1
ATOM 714 C CA . ILE A 1 85 ? -10.191 3.460 -14.303 1.00 97.69 85 ILE A CA 1
ATOM 715 C C . ILE A 1 85 ? -9.621 2.959 -15.632 1.00 97.69 85 ILE A C 1
ATOM 717 O O . ILE A 1 85 ? -9.307 1.780 -15.773 1.00 97.69 85 ILE A O 1
ATOM 721 N N . ARG A 1 86 ? -9.448 3.859 -16.603 1.00 98.38 86 ARG A N 1
ATOM 722 C CA . ARG A 1 86 ? -8.877 3.527 -17.912 1.00 98.38 86 ARG A CA 1
ATOM 723 C C . ARG A 1 86 ? -7.470 2.951 -17.805 1.00 98.38 86 ARG A C 1
ATOM 725 O O . ARG A 1 86 ? -7.215 1.921 -18.417 1.00 98.38 86 ARG A O 1
ATOM 732 N N . ALA A 1 87 ? -6.600 3.575 -17.017 1.00 98.31 87 ALA A N 1
ATOM 733 C CA . ALA A 1 87 ? -5.242 3.088 -16.786 1.00 98.31 87 ALA A CA 1
ATOM 734 C C . ALA A 1 87 ? -5.238 1.700 -16.122 1.00 98.31 87 ALA A C 1
ATOM 736 O O . ALA A 1 87 ? -4.522 0.799 -16.558 1.00 98.31 87 ALA A O 1
ATOM 737 N N . SER A 1 88 ? -6.108 1.491 -15.127 1.00 97.19 88 SER A N 1
ATOM 738 C CA . SER A 1 88 ? -6.267 0.196 -14.454 1.00 97.19 88 SER A CA 1
ATOM 739 C C . SER A 1 88 ? -6.669 -0.912 -15.438 1.00 97.19 88 SER A C 1
ATOM 741 O O . SER A 1 88 ? -6.000 -1.942 -15.515 1.00 97.19 88 SER A O 1
ATOM 743 N N . LEU A 1 89 ? -7.683 -0.666 -16.279 1.00 96.69 89 LEU A N 1
ATOM 744 C CA . LEU A 1 89 ? -8.128 -1.612 -17.312 1.00 96.69 89 LEU A CA 1
ATOM 745 C C . LEU A 1 89 ? -7.050 -1.892 -18.372 1.00 96.69 89 LEU A C 1
ATOM 747 O O . LEU A 1 89 ? -6.944 -3.015 -18.862 1.00 96.69 89 LEU A O 1
ATOM 751 N N . SER A 1 90 ? -6.224 -0.897 -18.696 1.00 97.56 90 SER A N 1
ATOM 752 C CA . SER A 1 90 ? -5.075 -1.039 -19.600 1.00 97.56 90 SER A CA 1
ATOM 753 C C . SER A 1 90 ? -3.850 -1.700 -18.951 1.00 97.56 90 SER A C 1
ATOM 755 O O . SER A 1 90 ? -2.820 -1.845 -19.605 1.00 97.56 90 SER A O 1
ATOM 757 N N . ARG A 1 91 ? -3.930 -2.123 -17.679 1.00 96.69 91 ARG A N 1
ATOM 758 C CA . ARG A 1 91 ? -2.810 -2.691 -16.898 1.00 96.69 91 ARG A CA 1
ATOM 759 C C . ARG A 1 91 ? -1.646 -1.708 -16.681 1.00 96.69 91 ARG A C 1
ATOM 761 O O . ARG A 1 91 ? -0.504 -2.105 -16.405 1.00 96.69 91 ARG A O 1
ATOM 768 N N . GLU A 1 92 ? -1.937 -0.414 -16.754 1.00 97.94 92 GLU A N 1
ATOM 769 C CA . GLU A 1 92 ? -1.049 0.712 -16.447 1.00 97.94 92 GLU A CA 1
ATOM 770 C C . GLU A 1 92 ? -1.199 1.096 -14.964 1.00 97.94 92 GLU A C 1
ATOM 772 O O . GLU A 1 92 ? -1.593 2.205 -14.611 1.00 97.94 92 GLU A O 1
ATOM 777 N N . TYR A 1 93 ? -0.938 0.138 -14.067 1.00 98.00 93 TYR A N 1
ATOM 778 C CA . TYR A 1 93 ? -1.295 0.274 -12.651 1.00 98.00 93 TYR A CA 1
ATOM 779 C C . TYR A 1 93 ? -0.584 1.420 -11.919 1.00 98.00 93 TYR A C 1
ATOM 781 O O . TYR A 1 93 ? -1.200 2.016 -11.043 1.00 98.00 93 TYR A O 1
ATOM 789 N N . ASP A 1 94 ? 0.659 1.769 -12.269 1.00 97.38 94 ASP A N 1
ATOM 790 C CA . ASP A 1 94 ? 1.337 2.924 -11.660 1.00 97.38 94 ASP A CA 1
ATOM 791 C C . ASP A 1 94 ? 0.606 4.248 -11.973 1.00 97.38 94 ASP A C 1
ATOM 793 O O . ASP A 1 94 ? 0.339 5.014 -11.050 1.00 97.38 94 ASP A O 1
ATOM 797 N N . ASP A 1 95 ? 0.184 4.484 -13.224 1.00 98.19 95 ASP A N 1
ATOM 798 C CA . ASP A 1 95 ? -0.610 5.675 -13.591 1.00 98.19 95 ASP A CA 1
ATOM 799 C C . ASP A 1 95 ? -2.001 5.645 -12.934 1.00 98.19 95 ASP A C 1
ATOM 801 O O . ASP A 1 95 ? -2.488 6.661 -12.431 1.00 98.19 95 ASP A O 1
ATOM 805 N N . ALA A 1 96 ? -2.629 4.466 -12.851 1.00 98.56 96 ALA A N 1
ATOM 806 C CA . ALA A 1 96 ? -3.894 4.303 -12.136 1.00 98.56 96 ALA A CA 1
ATOM 807 C C . ALA A 1 96 ? -3.767 4.694 -10.652 1.00 98.56 96 ALA A C 1
ATOM 809 O O . ALA A 1 96 ? -4.564 5.490 -10.149 1.00 98.56 96 ALA A O 1
ATOM 810 N N . ILE A 1 97 ? -2.737 4.180 -9.969 1.00 98.50 97 ILE A N 1
ATOM 811 C CA . ILE A 1 97 ? -2.432 4.485 -8.567 1.00 98.50 97 ILE A CA 1
ATOM 812 C C . ILE A 1 97 ? -2.201 5.983 -8.387 1.00 98.50 97 ILE A C 1
ATOM 814 O O . ILE A 1 97 ? -2.799 6.577 -7.491 1.00 98.50 97 ILE A O 1
ATOM 818 N N . GLU A 1 98 ? -1.391 6.620 -9.234 1.00 98.25 98 GLU A N 1
ATOM 819 C CA . GLU A 1 98 ? -1.125 8.060 -9.136 1.00 98.25 98 GLU A CA 1
ATOM 820 C C . GLU A 1 98 ? -2.408 8.888 -9.245 1.00 98.25 98 GLU A C 1
ATOM 822 O O . GLU A 1 98 ? -2.641 9.783 -8.428 1.00 98.25 98 GLU A O 1
ATOM 827 N N . ARG A 1 99 ? -3.300 8.534 -10.175 1.00 98.31 99 ARG A N 1
ATOM 828 C CA . ARG A 1 99 ? -4.592 9.215 -10.360 1.00 98.31 99 ARG A CA 1
ATOM 829 C C . ARG A 1 99 ? -5.530 9.026 -9.175 1.00 98.31 99 ARG A C 1
ATOM 831 O O . ARG A 1 99 ? -6.150 9.991 -8.726 1.00 98.31 99 ARG A O 1
ATOM 838 N N . PHE A 1 100 ? -5.643 7.807 -8.652 1.00 98.31 100 PHE A N 1
ATOM 839 C CA . PHE A 1 100 ? -6.493 7.534 -7.494 1.00 98.31 100 PHE A CA 1
ATOM 840 C C . PHE A 1 100 ? -5.947 8.171 -6.214 1.00 98.31 100 PHE A C 1
ATOM 842 O O . PHE A 1 100 ? -6.728 8.711 -5.431 1.00 98.31 100 PHE A O 1
ATOM 849 N N . ARG A 1 101 ? -4.621 8.181 -6.019 1.00 97.69 101 ARG A N 1
ATOM 850 C CA . ARG A 1 101 ? -3.979 8.852 -4.879 1.00 97.69 101 ARG A CA 1
ATOM 851 C C . ARG A 1 101 ? -4.162 10.363 -4.951 1.00 97.69 101 ARG A C 1
ATOM 853 O O . ARG A 1 101 ? -4.573 10.954 -3.957 1.00 97.69 101 ARG A O 1
ATOM 860 N N . ALA A 1 102 ? -3.952 10.975 -6.117 1.00 97.12 102 ALA A N 1
ATOM 861 C CA . ALA A 1 102 ? -4.192 12.404 -6.313 1.00 97.12 102 ALA A CA 1
ATOM 862 C C . ALA A 1 102 ? -5.650 12.784 -6.007 1.00 97.12 102 ALA A C 1
ATOM 864 O O . ALA A 1 102 ? -5.897 13.757 -5.296 1.00 97.12 102 ALA A O 1
ATOM 865 N N . ALA A 1 103 ? -6.614 11.978 -6.469 1.00 97.12 103 ALA A N 1
ATOM 866 C CA . ALA A 1 103 ? -8.014 12.158 -6.103 1.00 97.12 103 ALA A CA 1
ATOM 867 C C . ALA A 1 103 ? -8.204 12.037 -4.582 1.00 97.12 103 ALA A C 1
ATOM 869 O O . ALA A 1 103 ? -8.705 12.965 -3.959 1.00 97.12 103 ALA A O 1
ATOM 870 N N . MET A 1 104 ? -7.734 10.960 -3.949 1.00 96.06 104 MET A N 1
ATOM 871 C CA . MET A 1 104 ? -7.869 10.767 -2.499 1.00 96.06 104 MET A CA 1
ATOM 872 C C . MET A 1 104 ? -7.277 11.928 -1.684 1.00 96.06 104 MET A C 1
ATOM 874 O O . MET A 1 104 ? -7.876 12.333 -0.692 1.00 96.06 104 MET A O 1
ATOM 878 N N . MET A 1 105 ? -6.146 12.498 -2.106 1.00 94.19 105 MET A N 1
ATOM 879 C CA . MET A 1 105 ? -5.538 13.661 -1.448 1.00 94.19 105 MET A CA 1
ATOM 880 C C . MET A 1 105 ? -6.370 14.940 -1.614 1.00 94.19 105 MET A C 1
ATOM 882 O O . MET A 1 105 ? -6.422 15.749 -0.693 1.00 94.19 105 MET A O 1
ATOM 886 N N . ALA A 1 106 ? -7.029 15.125 -2.761 1.00 94.94 106 ALA A N 1
ATOM 887 C CA . ALA A 1 106 ? -7.818 16.322 -3.049 1.00 94.94 106 ALA A CA 1
ATOM 888 C C . ALA A 1 106 ? -9.206 16.309 -2.387 1.00 94.94 106 ALA A C 1
ATOM 890 O O . ALA A 1 106 ? -9.648 17.328 -1.863 1.00 94.94 106 ALA A O 1
ATOM 891 N N . GLN A 1 107 ? -9.906 15.171 -2.417 1.00 93.44 107 GLN A N 1
ATOM 892 C CA . GLN A 1 107 ? -11.278 15.064 -1.900 1.00 93.44 107 GLN A CA 1
ATOM 893 C C . GLN A 1 107 ? -11.375 14.351 -0.549 1.00 93.44 107 GLN A C 1
ATOM 895 O O . GLN A 1 107 ? -12.437 14.416 0.066 1.00 93.44 107 GLN A O 1
ATOM 900 N N . GLY A 1 108 ? -10.325 13.673 -0.081 1.00 93.25 108 GLY A N 1
ATOM 901 C CA . GLY A 1 108 ? -10.348 12.801 1.097 1.00 93.25 108 GLY A CA 1
ATOM 902 C C . GLY A 1 108 ? -10.713 11.348 0.765 1.00 93.25 108 GLY A C 1
ATOM 903 O O . GLY A 1 108 ? -11.051 11.006 -0.372 1.00 93.25 108 GLY A O 1
ATOM 904 N N . CYS A 1 109 ? -10.677 10.480 1.779 1.00 95.69 109 CYS A N 1
ATOM 905 C CA . CYS A 1 109 ? -10.998 9.060 1.620 1.00 95.69 109 CYS A CA 1
ATOM 906 C C . CYS A 1 109 ? -12.467 8.835 1.211 1.00 95.69 109 CYS A C 1
ATOM 908 O O . CYS A 1 109 ? -13.375 9.591 1.579 1.00 95.69 109 CYS A O 1
ATOM 910 N N . SER A 1 110 ? -12.682 7.776 0.433 1.00 96.62 110 SER A N 1
ATOM 911 C CA . SER A 1 110 ? -13.996 7.190 0.150 1.00 96.62 110 SER A CA 1
ATOM 912 C C . SER A 1 110 ? -13.829 5.697 -0.122 1.00 96.62 110 SER A C 1
ATOM 914 O O . SER A 1 110 ? -12.782 5.313 -0.648 1.00 96.62 110 SER A O 1
ATOM 916 N N . GLU A 1 111 ? -14.833 4.873 0.178 1.00 96.25 111 GLU A N 1
ATOM 917 C CA . GLU A 1 111 ? -14.802 3.425 -0.091 1.00 96.25 111 GLU A CA 1
ATOM 918 C C . GLU A 1 111 ? -14.464 3.143 -1.562 1.00 96.25 111 GLU A C 1
ATOM 920 O O . GLU A 1 111 ? -13.618 2.305 -1.868 1.00 96.25 111 GLU A O 1
ATOM 925 N N . ALA A 1 112 ? -15.045 3.931 -2.472 1.00 95.06 112 ALA A N 1
ATOM 926 C CA . ALA A 1 112 ? -14.811 3.863 -3.910 1.00 95.06 112 ALA A CA 1
ATOM 927 C C . ALA A 1 112 ? -13.317 4.016 -4.282 1.00 95.06 112 ALA A C 1
ATOM 929 O O . ALA A 1 112 ? -12.755 3.182 -4.997 1.00 95.06 112 ALA A O 1
ATOM 930 N N . LEU A 1 113 ? -12.646 5.054 -3.765 1.00 97.12 113 LEU A N 1
ATOM 931 C CA . LEU A 1 113 ? -11.217 5.277 -4.018 1.00 97.12 113 LEU A CA 1
ATOM 932 C C . LEU A 1 113 ? -10.323 4.268 -3.297 1.00 97.12 113 LEU A C 1
ATOM 934 O O . LEU A 1 113 ? -9.344 3.814 -3.884 1.00 97.12 113 LEU A O 1
ATOM 938 N N . LEU A 1 114 ? -10.644 3.912 -2.051 1.00 97.81 114 LEU A N 1
ATOM 939 C CA . LEU A 1 114 ? -9.864 2.931 -1.293 1.00 97.81 114 LEU A CA 1
ATOM 940 C C . LEU A 1 114 ? -9.920 1.558 -1.965 1.00 97.81 114 LEU A C 1
ATOM 942 O O . LEU A 1 114 ? -8.889 0.905 -2.094 1.00 97.81 114 LEU A O 1
ATOM 946 N N . SER A 1 115 ? -11.086 1.157 -2.478 1.00 97.25 115 SER A N 1
ATOM 947 C CA . SER A 1 115 ? -11.231 -0.069 -3.264 1.00 97.25 115 SER A CA 1
ATOM 948 C C . SER A 1 115 ? -10.410 -0.014 -4.554 1.00 97.25 115 SER A C 1
ATOM 950 O O . SER A 1 115 ? -9.707 -0.972 -4.870 1.00 97.25 115 SER A O 1
ATOM 952 N N . ALA A 1 116 ? -10.462 1.098 -5.295 1.00 97.44 116 ALA A N 1
ATOM 953 C CA . ALA A 1 116 ? -9.699 1.257 -6.534 1.00 97.44 116 ALA A CA 1
ATOM 954 C C . ALA A 1 116 ? -8.178 1.229 -6.292 1.00 97.44 116 ALA A C 1
ATOM 956 O O . ALA A 1 116 ? -7.433 0.606 -7.055 1.00 97.44 116 ALA A O 1
ATOM 957 N N . LEU A 1 117 ? -7.715 1.860 -5.209 1.00 98.44 117 LEU A N 1
ATOM 958 C CA . LEU A 1 117 ? -6.320 1.815 -4.772 1.00 98.44 117 LEU A CA 1
ATOM 959 C C . LEU A 1 117 ? -5.913 0.401 -4.369 1.00 98.44 117 LEU A C 1
ATOM 961 O O . LEU A 1 117 ? -4.936 -0.116 -4.907 1.00 98.44 117 LEU A O 1
ATOM 965 N N . ALA A 1 118 ? -6.673 -0.238 -3.477 1.00 98.56 118 ALA A N 1
ATOM 966 C CA . ALA A 1 118 ? -6.409 -1.598 -3.024 1.00 98.56 118 ALA A CA 1
ATOM 967 C C . ALA A 1 118 ? -6.252 -2.564 -4.205 1.00 98.56 118 ALA A C 1
ATOM 969 O O . ALA A 1 118 ? -5.279 -3.316 -4.264 1.00 98.56 118 ALA A O 1
ATOM 970 N N . GLU A 1 119 ? -7.177 -2.514 -5.162 1.00 98.50 119 GLU A N 1
ATOM 971 C CA . GLU A 1 119 ? -7.157 -3.371 -6.345 1.00 98.50 119 GLU A CA 1
ATOM 972 C C . GLU A 1 119 ? -5.958 -3.069 -7.256 1.00 98.50 119 GLU A C 1
ATOM 974 O O . GLU A 1 119 ? -5.296 -3.978 -7.753 1.00 98.50 119 GLU A O 1
ATOM 979 N N . SER A 1 120 ? -5.621 -1.792 -7.449 1.00 98.50 120 SER A N 1
ATOM 980 C CA . SER A 1 120 ? -4.485 -1.408 -8.297 1.00 98.50 120 SER A CA 1
ATOM 981 C C . SER A 1 120 ? -3.147 -1.844 -7.696 1.00 98.50 120 SER A C 1
ATOM 983 O O . SER A 1 120 ? -2.287 -2.341 -8.421 1.00 98.50 120 SER A O 1
ATOM 985 N N . TYR A 1 121 ? -2.980 -1.727 -6.374 1.00 98.75 121 TYR A N 1
ATOM 986 C CA . TYR A 1 121 ? -1.788 -2.209 -5.673 1.00 98.75 121 TYR A CA 1
ATOM 987 C C . TYR A 1 121 ? -1.674 -3.732 -5.687 1.00 98.75 121 TYR A C 1
ATOM 989 O O . TYR A 1 121 ? -0.582 -4.250 -5.923 1.00 98.75 121 TYR A O 1
ATOM 997 N N . TYR A 1 122 ? -2.786 -4.448 -5.497 1.00 98.62 122 TYR A N 1
ATOM 998 C CA . TYR A 1 122 ? -2.8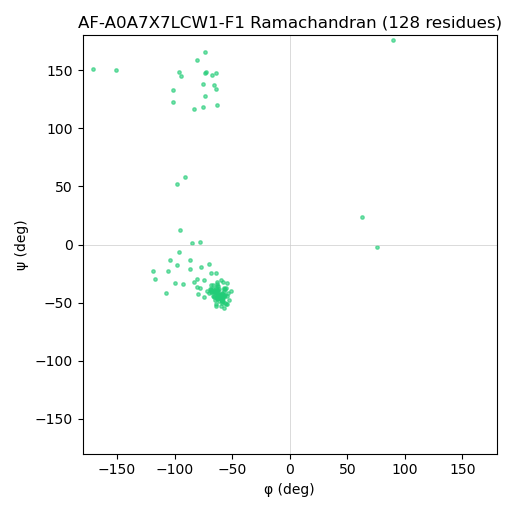19 -5.904 -5.632 1.00 98.62 122 TYR A CA 1
ATOM 999 C C . TYR A 1 122 ? -2.356 -6.324 -7.028 1.00 98.62 122 TYR A C 1
ATOM 1001 O O . TYR A 1 122 ? -1.373 -7.047 -7.171 1.00 98.62 122 TYR A O 1
ATOM 1009 N N . ASN A 1 123 ? -2.983 -5.785 -8.073 1.00 98.31 123 ASN A N 1
ATOM 1010 C CA . ASN A 1 123 ? -2.636 -6.120 -9.450 1.00 98.31 123 ASN A CA 1
ATOM 1011 C C . ASN A 1 123 ? -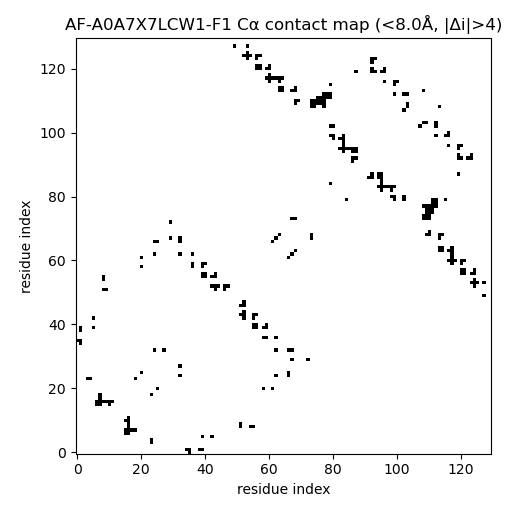1.201 -5.728 -9.825 1.00 98.31 123 ASN A C 1
ATOM 1013 O O . ASN A 1 123 ? -0.536 -6.459 -10.562 1.00 98.31 123 ASN A O 1
ATOM 1017 N N . LEU A 1 124 ? -0.690 -4.611 -9.300 1.00 98.31 124 LEU A N 1
ATOM 1018 C CA . LEU A 1 124 ? 0.707 -4.226 -9.480 1.00 98.31 124 LEU A CA 1
ATOM 1019 C C . LEU A 1 124 ? 1.671 -5.217 -8.812 1.00 98.31 124 LEU A C 1
ATOM 1021 O O . LEU A 1 124 ? 2.694 -5.547 -9.407 1.00 98.31 124 LEU A O 1
ATOM 1025 N N . ALA A 1 125 ? 1.339 -5.731 -7.622 1.00 98.06 125 ALA A N 1
ATOM 1026 C CA . ALA A 1 125 ? 2.139 -6.756 -6.952 1.00 98.06 125 ALA A CA 1
ATOM 1027 C C . ALA A 1 125 ? 2.304 -8.001 -7.836 1.00 98.06 125 ALA A C 1
ATOM 1029 O O . ALA A 1 125 ? 3.415 -8.494 -8.000 1.00 98.06 125 ALA A O 1
ATOM 1030 N N . PHE A 1 126 ? 1.223 -8.468 -8.465 1.00 95.69 126 PHE A N 1
ATOM 1031 C CA . PHE A 1 126 ? 1.284 -9.617 -9.373 1.00 95.69 126 PHE A CA 1
ATOM 1032 C C . PHE A 1 126 ? 1.916 -9.282 -10.722 1.00 95.69 126 PHE A C 1
ATOM 1034 O O . PHE A 1 126 ? 2.587 -10.133 -11.295 1.00 95.69 126 PHE A O 1
ATOM 1041 N N . LYS A 1 127 ? 1.784 -8.044 -11.213 1.00 95.75 127 LYS A N 1
ATOM 1042 C CA . LYS A 1 127 ? 2.498 -7.591 -12.417 1.00 95.75 127 LYS A CA 1
ATOM 1043 C C . LYS A 1 127 ? 4.017 -7.683 -12.254 1.00 95.75 127 LYS A C 1
ATOM 1045 O O . LYS A 1 127 ? 4.698 -7.913 -13.238 1.00 95.75 127 LYS A O 1
ATOM 1050 N N . TYR A 1 128 ? 4.544 -7.527 -11.041 1.00 94.25 128 TYR A N 1
ATOM 1051 C CA . TYR A 1 128 ? 5.970 -7.725 -10.772 1.00 94.25 128 TYR A CA 1
ATOM 1052 C C . TYR A 1 128 ? 6.428 -9.189 -10.842 1.00 94.25 128 TYR A C 1
ATOM 1054 O O . TYR A 1 128 ? 7.628 -9.426 -10.922 1.00 94.25 128 TYR A O 1
ATOM 1062 N N . LEU A 1 129 ? 5.512 -10.160 -10.786 1.00 91.62 129 LEU A N 1
ATOM 1063 C CA . LEU A 1 129 ? 5.829 -11.595 -10.765 1.00 91.62 129 LEU A CA 1
ATOM 1064 C C . LEU A 1 129 ? 5.756 -12.265 -12.146 1.00 91.62 129 LEU A C 1
ATOM 1066 O O . LEU A 1 129 ? 6.067 -13.450 -12.252 1.00 91.62 129 LEU A O 1
ATOM 1070 N N . VAL A 1 130 ? 5.304 -11.534 -13.166 1.00 79.62 130 VAL A N 1
ATOM 1071 C CA . VAL A 1 130 ? 5.121 -12.005 -14.548 1.00 79.62 130 VAL A CA 1
ATOM 1072 C C . VAL A 1 130 ? 6.157 -11.343 -15.439 1.00 79.62 130 VAL A C 1
ATOM 1074 O O . VAL A 1 130 ? 6.756 -12.071 -16.258 1.00 79.62 130 VAL A O 1
#

Solvent-accessible surface area (backbone atoms only — not comparable to full-atom values): 7020 Å² total; per-residue (Å²): 120,48,61,60,54,51,42,26,59,70,43,87,51,60,80,56,37,71,62,57,66,61,83,75,56,61,93,59,53,73,70,54,51,51,52,29,39,50,50,34,53,58,46,36,76,66,55,86,49,64,70,46,33,31,50,33,23,47,53,40,16,44,45,26,60,73,72,44,39,86,37,92,92,36,37,70,71,54,86,67,62,64,72,22,54,52,26,45,77,70,69,38,27,69,62,13,40,52,46,42,49,54,47,35,73,74,77,45,69,15,30,49,39,29,50,52,40,16,52,33,28,44,54,43,28,54,59,75,77,110

Nearest PDB structures (foldseek):
  7rwx-assembly1_A-2  TM=4.345E-01  e=3.258E+00  Escherichia coli
  7su2-assembly1_A  TM=4.167E-01  e=3.098E+00  Escherichia coli
  7rwy-assembly2_C  TM=4.395E-01  e=3.984E+00  Escherichia coli
  3iq6-assembly1_A  TM=4.145E-01  e=5.665E+00  Escherichia coli
  3m15-assembly1_B  TM=4.240E-01  e=6.588E+00  Escherichia coli

pLDDT: mean 95.32, std 4.45, range [60.62, 98.75]

Foldseek 3Di:
DLVLVLQLLPPPDPVSVPDDLCVVQPPDDPVRLVVNLVVLVVVLVPDPDLSSVLSSLQSNLCSLPPVNLPDPPAAADDDQDPVLVVCVVVLVLVSNLVRLVVRCVVPNHHNVSSVSNSVSSNSVSVVSVD

Secondary structure (DSSP, 8-state):
--HHHHHHHH-SSHHHHS--HHHHHTT--HHHHHHHHHHHHHHHHH---HHHHHHHHHHHHHIIIIIITT-TTSBS--PPPHHHHHHHHTT-HHHHHHHHHHHHHHH--BHHHHHHHHHHHHHHHHHTT-

Mean predicted aligned error: 2.8 Å

Sequence (130 aa):
MYQDIITTITSSDDALRHRTEDELLSGRTQEELLRIAEGLEFFRKQTDNLYHRVRACLFIHAIYRYYLIDRKDVRKEGYIPYPGIRASLSREYDDAIERFRAAMMAQGCSEALLSALAESYYNLAFKYLV